Protein AF-A0A367LTI6-F1 (afdb_monomer_lite)

Sequence (79 aa):
AAAGEGRAYLAENAKREGVTVLPSGLQFEVLSTGEGAKPSREDTVRTHYHGTLIDGTVFDSSYQRGQPAEFPVGGVIAG

Radius of gyration: 14.62 Å; chains: 1; bounding box: 32×30×30 Å

Organism: Pseudomonas aeruginosa (NCBI:txid287)

pLDDT: mean 94.98, std 7.39, range [50.09, 98.25]

Secondary structure (DSSP, 8-state):
-HHHHHHHHHHHHTTSTTEEE-TTS-EEE-SS---SPPP-TT-EEEE--EEE-TTS-EEEETTTTTS-EEEEGGGSPP-

InterPro domains:
  IPR000774 Peptidyl-prolyl cis-trans isomerase, FKBP-type, N-terminal [PF01346] (3-30)
  IPR001179 FKBP-type peptidyl-prolyl cis-trans isomerase domain [PF00254] (38-79)
  IPR001179 FKBP-type peptidyl-prolyl cis-trans isomerase domain [PS50059] (42-79)
  IPR046357 Peptidyl-prolyl cis-trans isomerase domain superfamily [G3DSA:3.10.50.40] (25-79)

Structure (mmCIF, N/CA/C/O backbone):
data_AF-A0A367LTI6-F1
#
_entry.id   AF-A0A367LTI6-F1
#
loop_
_atom_site.group_PDB
_atom_site.id
_atom_site.type_symbol
_atom_site.label_atom_id
_atom_site.label_alt_id
_atom_site.label_comp_id
_atom_site.label_asym_id
_atom_site.label_entity_id
_atom_site.label_seq_id
_atom_site.pdbx_PDB_ins_code
_atom_site.Cartn_x
_atom_site.Cartn_y
_atom_site.Cartn_z
_atom_site.occupancy
_atom_site.B_iso_or_equiv
_atom_site.auth_seq_id
_atom_site.auth_comp_id
_atom_site.auth_asym_id
_atom_site.auth_atom_id
_atom_site.pdbx_PDB_model_num
ATOM 1 N N . ALA A 1 1 ? -12.679 -17.533 13.577 1.00 50.09 1 ALA A N 1
ATOM 2 C CA . ALA A 1 1 ? -13.343 -17.472 12.260 1.00 50.09 1 ALA A CA 1
ATOM 3 C C . ALA A 1 1 ? -12.987 -16.165 11.532 1.00 50.09 1 ALA A C 1
ATOM 5 O O . ALA A 1 1 ? -13.871 -15.434 11.107 1.00 50.09 1 ALA A O 1
ATOM 6 N N . ALA A 1 2 ? -11.687 -15.896 11.335 1.00 60.62 2 ALA A N 1
ATOM 7 C CA . ALA A 1 2 ? -11.186 -14.636 10.762 1.00 60.62 2 ALA A CA 1
ATOM 8 C C . ALA A 1 2 ? -11.609 -14.402 9.295 1.00 60.62 2 ALA A C 1
ATOM 10 O O . ALA A 1 2 ? -11.750 -13.269 8.847 1.00 60.62 2 ALA A O 1
ATOM 11 N N . ALA A 1 3 ? -11.886 -15.475 8.546 1.00 70.12 3 ALA A N 1
ATOM 12 C CA . ALA A 1 3 ? -12.350 -15.372 7.163 1.00 70.12 3 ALA A CA 1
ATOM 13 C C . ALA A 1 3 ? -13.770 -14.783 7.030 1.00 70.12 3 ALA A C 1
ATOM 15 O O . ALA A 1 3 ? -14.100 -14.248 5.976 1.00 70.12 3 ALA A O 1
ATOM 16 N N . GLY A 1 4 ? -14.618 -14.892 8.062 1.00 83.44 4 GLY A N 1
ATOM 17 C CA . GLY A 1 4 ? -15.979 -14.346 8.030 1.00 83.44 4 GLY A CA 1
ATOM 18 C C . GLY A 1 4 ? -15.987 -12.824 8.164 1.00 83.44 4 GLY A C 1
ATOM 19 O O . GLY A 1 4 ? -16.565 -12.131 7.330 1.00 83.44 4 GLY A O 1
ATOM 20 N N . GLU A 1 5 ? -15.273 -12.317 9.168 1.00 90.25 5 GLU A N 1
ATOM 21 C CA . GLU A 1 5 ? -15.137 -10.882 9.447 1.00 90.25 5 GLU A CA 1
ATOM 22 C C . GLU A 1 5 ? -14.448 -10.144 8.293 1.00 90.25 5 GLU A C 1
ATOM 24 O O . GLU A 1 5 ? -14.939 -9.109 7.851 1.00 90.25 5 GLU A O 1
ATOM 29 N N . GLY A 1 6 ? -13.387 -10.722 7.717 1.00 94.00 6 GLY A N 1
ATOM 30 C CA . GLY A 1 6 ? -12.715 -10.139 6.552 1.00 94.00 6 GLY A CA 1
ATOM 31 C C . GLY A 1 6 ? -13.623 -10.021 5.321 1.00 94.00 6 GLY A C 1
ATOM 32 O O . GLY A 1 6 ? -13.616 -8.997 4.644 1.00 94.00 6 GLY A O 1
ATOM 33 N N . ARG A 1 7 ? -14.465 -11.028 5.045 1.00 94.25 7 ARG A N 1
ATOM 34 C CA . ARG A 1 7 ? -15.431 -10.958 3.931 1.00 94.25 7 ARG A CA 1
ATOM 35 C C . ARG A 1 7 ? -16.502 -9.899 4.168 1.00 94.25 7 ARG A C 1
ATOM 37 O O . ARG A 1 7 ? -16.853 -9.195 3.227 1.00 94.25 7 ARG A O 1
ATOM 44 N N . ALA A 1 8 ? -17.010 -9.787 5.395 1.00 95.56 8 ALA A N 1
ATOM 45 C CA . ALA A 1 8 ? -17.988 -8.762 5.749 1.00 95.56 8 ALA A CA 1
ATOM 46 C C . ALA A 1 8 ? -17.393 -7.353 5.605 1.00 95.56 8 ALA A C 1
ATOM 48 O O . ALA A 1 8 ? -18.022 -6.488 5.001 1.00 95.56 8 ALA A O 1
ATOM 49 N N . TYR A 1 9 ? -16.155 -7.159 6.072 1.00 96.31 9 TYR A N 1
ATOM 50 C CA . TYR A 1 9 ? -15.421 -5.907 5.902 1.00 96.31 9 TYR A CA 1
ATOM 51 C C . TYR A 1 9 ? -15.277 -5.535 4.423 1.00 96.31 9 TYR A C 1
ATOM 53 O O . TYR A 1 9 ? -15.644 -4.433 4.031 1.00 96.31 9 TYR A O 1
ATOM 61 N N . LEU A 1 10 ? -14.813 -6.465 3.581 1.00 96.62 10 LEU A N 1
ATOM 62 C CA . LEU A 1 10 ? -14.666 -6.225 2.142 1.00 96.62 10 LEU A CA 1
ATOM 63 C C . LEU A 1 10 ? -16.014 -5.952 1.456 1.00 96.62 10 LEU A C 1
ATOM 65 O O . LEU A 1 10 ? -16.091 -5.089 0.586 1.00 96.62 10 LEU A O 1
ATOM 69 N N . ALA A 1 11 ? -17.080 -6.657 1.839 1.00 96.75 11 ALA A N 1
ATOM 70 C CA . ALA A 1 11 ? -18.413 -6.436 1.280 1.00 96.75 11 ALA A CA 1
ATOM 71 C C . ALA A 1 11 ? -18.965 -5.045 1.619 1.00 96.75 11 ALA A C 1
ATOM 73 O O . ALA A 1 11 ? -19.655 -4.445 0.797 1.00 96.75 11 ALA A O 1
ATOM 74 N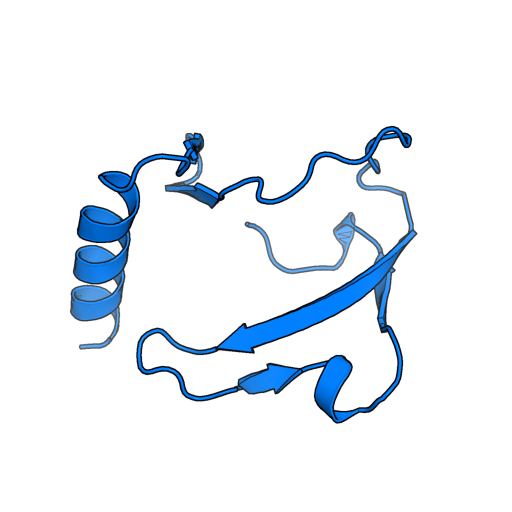 N . GLU A 1 12 ? -18.666 -4.532 2.813 1.00 97.38 12 GLU A N 1
ATOM 75 C CA . GLU A 1 12 ? -19.060 -3.182 3.208 1.00 97.38 12 GLU A CA 1
ATOM 76 C C . GLU A 1 12 ? -18.162 -2.119 2.568 1.00 97.38 12 GLU A C 1
ATOM 78 O O . GLU A 1 12 ? -18.655 -1.139 2.016 1.00 97.38 12 GLU A O 1
ATOM 83 N N . ASN A 1 13 ? -16.848 -2.346 2.549 1.00 97.62 13 ASN A N 1
ATOM 84 C CA . ASN A 1 13 ? -15.883 -1.419 1.972 1.00 97.62 13 ASN A CA 1
ATOM 85 C C . ASN A 1 13 ? -16.114 -1.195 0.469 1.00 97.62 13 ASN A C 1
ATOM 87 O O . ASN A 1 13 ? -16.005 -0.066 0.002 1.00 97.62 13 ASN A O 1
ATOM 91 N N . ALA A 1 14 ? -16.534 -2.230 -0.265 1.00 97.25 14 ALA A N 1
ATOM 92 C CA . ALA A 1 14 ? -16.866 -2.141 -1.689 1.00 97.25 14 ALA A CA 1
ATOM 93 C C . ALA A 1 14 ? -18.014 -1.168 -2.010 1.00 97.25 14 ALA A C 1
ATOM 95 O O . ALA A 1 14 ? -18.175 -0.779 -3.164 1.00 97.25 14 ALA A O 1
ATOM 96 N N . LYS A 1 15 ? -18.837 -0.800 -1.020 1.00 97.69 15 LYS A N 1
ATOM 97 C CA . LYS A 1 15 ? -19.957 0.137 -1.196 1.00 97.69 15 LYS A CA 1
ATOM 98 C C . LYS A 1 15 ? -19.548 1.593 -0.988 1.00 97.69 15 LYS A C 1
ATOM 100 O O . LYS A 1 15 ? -20.347 2.485 -1.268 1.00 97.69 15 LYS A O 1
ATOM 105 N N . ARG A 1 16 ? -18.355 1.844 -0.443 1.00 97.75 16 ARG A N 1
ATOM 106 C CA . ARG A 1 16 ? -17.877 3.198 -0.161 1.00 97.75 16 ARG A CA 1
ATOM 107 C C . ARG A 1 16 ? -17.576 3.930 -1.464 1.00 97.75 16 ARG A C 1
ATOM 109 O O . ARG A 1 16 ? -17.010 3.363 -2.397 1.00 97.75 16 ARG A O 1
ATOM 116 N N . GLU A 1 17 ? -17.918 5.211 -1.501 1.00 96.31 17 GLU A N 1
ATOM 117 C CA . GLU A 1 17 ? -17.525 6.089 -2.599 1.00 96.31 17 GLU A CA 1
ATOM 118 C C . GLU A 1 17 ? -15.991 6.158 -2.701 1.00 96.31 17 GLU A C 1
ATOM 120 O O . GLU A 1 17 ? -15.296 6.147 -1.687 1.00 96.31 17 GLU A O 1
ATOM 125 N N . GLY A 1 18 ? -15.464 6.172 -3.928 1.00 95.25 18 GLY A N 1
ATOM 126 C CA . GLY A 1 18 ? -14.022 6.184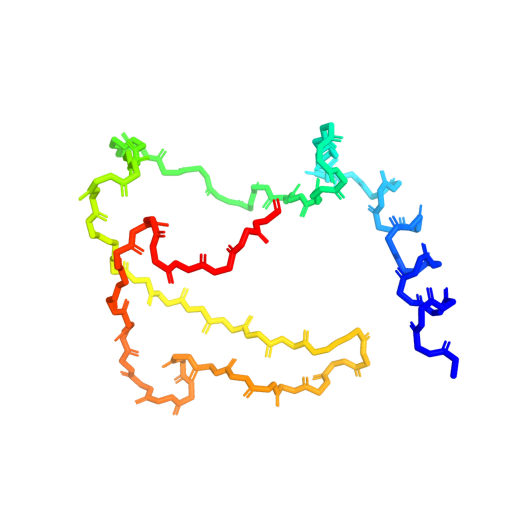 -4.200 1.00 95.25 18 GLY A CA 1
ATOM 127 C C . GLY A 1 18 ? -13.351 4.805 -4.213 1.00 95.25 18 GLY A C 1
ATOM 128 O O . GLY A 1 18 ? -12.262 4.670 -4.777 1.00 95.25 18 GLY A O 1
ATOM 129 N N . VAL A 1 19 ? -13.997 3.763 -3.676 1.00 98.00 19 VAL A N 1
ATOM 130 C CA . VAL A 1 19 ? -13.460 2.397 -3.711 1.00 98.00 19 VAL A CA 1
ATOM 131 C C . VAL A 1 19 ? -13.689 1.763 -5.082 1.00 98.00 19 VAL A C 1
ATOM 133 O O . VAL A 1 19 ? -14.806 1.684 -5.588 1.00 98.00 19 VAL A O 1
ATOM 136 N N . THR A 1 20 ? -12.610 1.258 -5.673 1.00 97.81 20 THR A N 1
ATOM 137 C CA . THR A 1 20 ? -12.619 0.447 -6.893 1.00 97.81 20 THR A CA 1
ATOM 138 C C . THR A 1 20 ? -12.323 -1.005 -6.545 1.00 97.81 20 THR A C 1
ATOM 140 O O . THR A 1 20 ? -11.345 -1.292 -5.854 1.00 97.81 20 THR A O 1
ATOM 143 N N . VAL A 1 21 ? -13.142 -1.926 -7.058 1.00 97.69 21 VAL A N 1
ATOM 144 C CA . VAL A 1 21 ? -12.962 -3.375 -6.892 1.00 97.69 21 VAL A CA 1
ATOM 145 C C . VAL A 1 21 ? -12.422 -3.975 -8.189 1.00 97.69 21 VAL A C 1
ATOM 147 O O . VAL A 1 21 ? -13.022 -3.815 -9.252 1.00 97.69 21 VAL A O 1
ATOM 150 N N . LEU A 1 22 ? -11.290 -4.670 -8.109 1.00 96.75 22 LEU A N 1
ATOM 151 C CA . LEU A 1 22 ? -10.682 -5.371 -9.239 1.00 96.75 22 LEU A CA 1
ATOM 152 C C . LEU A 1 22 ? -11.228 -6.801 -9.387 1.00 96.75 22 LEU A C 1
ATOM 154 O O . LEU A 1 22 ? -11.701 -7.383 -8.410 1.00 96.75 22 LEU A O 1
ATOM 158 N N . PRO A 1 23 ? -11.081 -7.436 -10.570 1.00 97.12 23 PRO A N 1
ATOM 159 C CA . PRO A 1 23 ? -11.445 -8.843 -10.763 1.00 97.12 23 PRO A CA 1
ATOM 160 C C . PRO A 1 23 ? -10.716 -9.827 -9.835 1.00 97.12 23 PRO A C 1
ATOM 162 O O . PRO A 1 23 ? -11.238 -10.908 -9.580 1.00 97.12 23 PRO A O 1
ATOM 165 N N . SER A 1 24 ? -9.532 -9.469 -9.317 1.00 96.00 24 SER A N 1
ATOM 166 C CA . SER A 1 24 ? -8.815 -10.273 -8.314 1.00 96.00 24 SER A CA 1
ATOM 167 C C . SER A 1 24 ? -9.503 -10.288 -6.944 1.00 96.00 24 SER A C 1
ATOM 169 O O . SER A 1 24 ? -9.181 -11.127 -6.109 1.00 96.00 24 SER A O 1
ATOM 171 N N . GLY A 1 25 ? -10.442 -9.368 -6.706 1.00 95.88 25 GLY A N 1
ATOM 172 C CA . GLY A 1 25 ? -11.031 -9.097 -5.398 1.00 95.88 25 GLY A CA 1
ATOM 173 C C . GLY A 1 25 ? -10.329 -7.976 -4.627 1.00 95.88 25 GLY A C 1
ATOM 174 O O . GLY A 1 25 ? -10.868 -7.538 -3.610 1.00 95.88 25 GLY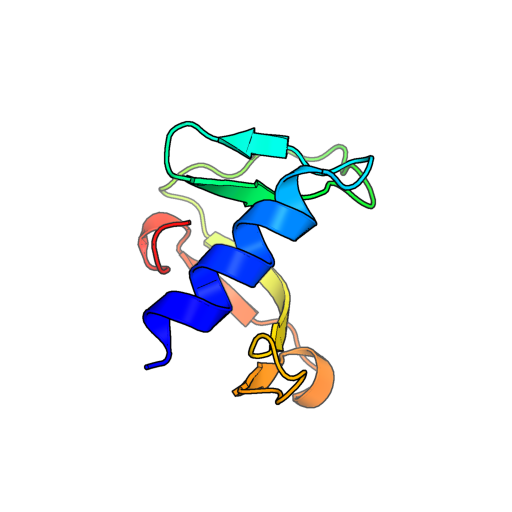 A O 1
ATOM 175 N N . LEU A 1 26 ? -9.183 -7.474 -5.113 1.00 97.06 26 LEU A N 1
ATOM 176 C CA . LEU A 1 26 ? -8.506 -6.317 -4.526 1.00 97.06 26 LEU A CA 1
ATOM 177 C C . LEU A 1 26 ? -9.425 -5.099 -4.538 1.00 97.06 26 LEU A C 1
ATOM 179 O O . LEU A 1 26 ? -10.049 -4.790 -5.555 1.00 97.06 26 LEU A O 1
ATOM 183 N N . GLN A 1 27 ? -9.445 -4.374 -3.426 1.00 98.19 27 GLN A N 1
ATOM 184 C CA . GLN A 1 27 ? -10.118 -3.089 -3.313 1.00 98.19 27 GLN A CA 1
ATOM 185 C C . GLN A 1 27 ? -9.086 -2.002 -3.054 1.00 98.19 27 GLN A C 1
ATOM 187 O O . GLN A 1 27 ? -8.238 -2.156 -2.177 1.00 98.19 27 GLN A O 1
ATOM 192 N N . PHE A 1 28 ? -9.164 -0.904 -3.798 1.00 97.62 28 PHE A N 1
ATOM 193 C CA . PHE A 1 28 ? -8.310 0.258 -3.574 1.00 97.62 28 PHE A CA 1
ATOM 194 C C . PHE A 1 28 ? -9.094 1.555 -3.744 1.00 97.62 28 PHE A C 1
ATOM 196 O O . PHE A 1 28 ? -10.105 1.607 -4.439 1.00 97.62 28 PHE A O 1
ATOM 203 N N . GLU A 1 29 ? -8.591 2.609 -3.118 1.00 97.62 29 GLU A N 1
ATOM 204 C CA . GLU A 1 29 ? -9.103 3.971 -3.217 1.00 97.62 29 GLU A CA 1
ATOM 205 C C . GLU A 1 29 ? -7.912 4.885 -3.518 1.00 97.62 29 GLU A C 1
ATOM 207 O O . GLU A 1 29 ? -6.880 4.815 -2.845 1.00 97.62 29 GLU A O 1
ATOM 212 N N . VAL A 1 30 ? -8.021 5.718 -4.553 1.00 96.94 30 VAL A N 1
ATOM 213 C CA . VAL A 1 30 ? -6.967 6.682 -4.897 1.00 96.94 30 VAL A CA 1
ATOM 214 C C . VAL A 1 30 ? -7.269 7.994 -4.191 1.00 96.94 30 VAL A C 1
ATOM 216 O O . VAL A 1 30 ? -8.102 8.769 -4.647 1.00 96.94 30 VAL A O 1
ATOM 219 N N . LEU A 1 31 ? -6.569 8.252 -3.088 1.00 96.25 31 LEU A N 1
ATOM 220 C CA . LEU A 1 31 ? -6.732 9.493 -2.320 1.00 96.25 31 LEU A CA 1
ATOM 221 C C . LEU A 1 31 ? -6.087 10.699 -3.016 1.00 96.25 31 LEU A C 1
ATOM 223 O O . LEU A 1 31 ? -6.596 11.813 -2.956 1.00 96.25 31 LEU A O 1
ATOM 227 N N . SER A 1 32 ? -4.944 10.478 -3.666 1.00 95.88 32 SER A N 1
ATOM 228 C CA . SER A 1 32 ? -4.228 11.490 -4.439 1.00 95.88 32 SER A CA 1
ATOM 229 C C . SER A 1 32 ? -3.519 10.822 -5.610 1.00 95.88 32 SER A C 1
ATOM 231 O O . SER A 1 32 ? -2.810 9.830 -5.431 1.00 95.88 32 SER A O 1
ATOM 233 N N . THR A 1 33 ? -3.739 11.341 -6.817 1.00 95.38 33 THR A N 1
ATOM 23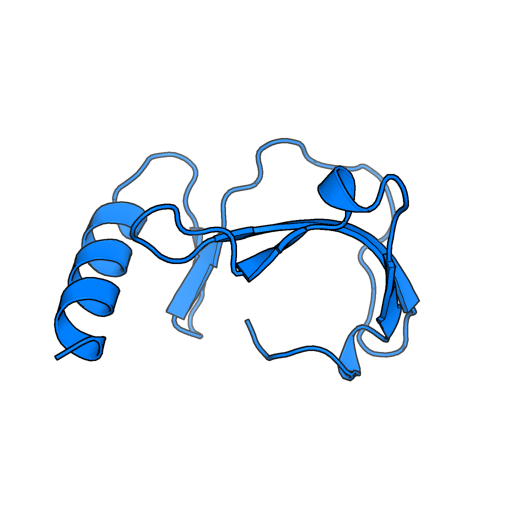4 C CA . THR A 1 33 ? -3.141 10.799 -8.042 1.00 95.38 33 THR A CA 1
ATOM 235 C C . THR A 1 33 ? -1.791 11.461 -8.287 1.00 95.38 33 THR A C 1
ATOM 237 O O . THR A 1 33 ? -1.707 12.682 -8.374 1.00 95.38 33 THR A O 1
ATOM 240 N N . GLY A 1 34 ? -0.736 10.657 -8.413 1.00 94.44 34 GLY A N 1
ATOM 241 C CA . GLY A 1 34 ? 0.572 11.136 -8.855 1.00 94.44 34 GLY A CA 1
ATOM 242 C C . GLY A 1 34 ? 0.656 11.268 -10.379 1.00 94.44 34 GLY A C 1
ATOM 243 O O . GLY A 1 34 ? -0.039 10.568 -11.110 1.00 94.44 34 GLY A O 1
ATOM 244 N N . GLU A 1 35 ? 1.557 12.127 -10.853 1.00 95.62 35 GLU A N 1
ATOM 245 C CA . GLU A 1 35 ? 1.782 12.391 -12.288 1.00 95.62 35 GLU A CA 1
ATOM 246 C C . GLU A 1 35 ? 2.967 11.598 -12.875 1.00 95.62 35 GLU A C 1
ATOM 248 O O . GLU A 1 35 ? 3.288 11.711 -14.057 1.00 95.62 35 GLU A O 1
ATOM 253 N N . GLY A 1 36 ? 3.649 10.805 -12.044 1.00 95.06 36 GLY A N 1
ATOM 254 C CA . GLY A 1 36 ? 4.813 10.017 -12.442 1.00 95.06 36 GLY A CA 1
ATOM 255 C C . GLY A 1 36 ? 4.470 8.762 -13.249 1.00 95.06 36 GLY A C 1
ATOM 256 O O . GLY A 1 36 ? 3.313 8.359 -13.383 1.00 95.06 36 GLY A O 1
ATOM 257 N N . ALA A 1 37 ? 5.513 8.104 -13.757 1.00 95.75 37 ALA A N 1
ATOM 258 C CA . ALA A 1 37 ? 5.373 6.817 -14.424 1.00 95.75 37 ALA A CA 1
ATOM 259 C C . ALA A 1 37 ? 4.802 5.755 -13.469 1.00 95.75 37 ALA A C 1
ATOM 261 O O . ALA A 1 37 ? 5.148 5.702 -12.286 1.00 95.75 37 ALA A O 1
ATOM 262 N N . LYS A 1 38 ? 3.941 4.882 -14.000 1.00 95.75 38 LYS A N 1
ATOM 263 C CA . LYS A 1 38 ? 3.459 3.709 -13.267 1.00 95.75 38 LYS A CA 1
ATOM 264 C C . LYS A 1 38 ? 4.567 2.651 -13.250 1.00 95.75 38 LYS A C 1
ATOM 266 O O . LYS A 1 38 ? 5.082 2.347 -14.326 1.00 95.75 38 LYS A O 1
ATOM 271 N N . PRO A 1 39 ? 4.916 2.087 -12.083 1.00 96.44 39 PRO A N 1
ATOM 272 C CA . PRO A 1 39 ? 5.955 1.073 -12.008 1.00 96.44 39 PRO A CA 1
ATOM 273 C C . PRO A 1 39 ? 5.509 -0.231 -12.687 1.00 96.44 39 PRO A C 1
ATOM 275 O O . PRO A 1 39 ? 4.341 -0.624 -12.622 1.00 96.44 39 PRO A O 1
ATOM 278 N N . SER A 1 40 ? 6.461 -0.892 -13.332 1.00 96.62 40 SER A N 1
ATOM 279 C CA . SER A 1 40 ? 6.371 -2.244 -13.882 1.00 96.62 40 SER A CA 1
ATOM 280 C C . SER A 1 40 ? 6.738 -3.298 -12.829 1.00 96.62 40 SER A C 1
ATOM 282 O O . SER A 1 40 ? 7.097 -2.968 -11.697 1.00 96.62 40 SER A O 1
ATOM 284 N N . ARG A 1 41 ? 6.633 -4.589 -13.170 1.00 95.19 41 ARG A N 1
ATOM 285 C CA . ARG A 1 41 ? 6.950 -5.684 -12.231 1.00 95.19 41 ARG A CA 1
ATOM 286 C C . ARG A 1 41 ? 8.447 -5.799 -11.948 1.00 95.19 41 ARG A C 1
ATOM 288 O O . ARG A 1 41 ? 8.830 -6.336 -10.911 1.00 95.19 41 ARG A O 1
ATOM 295 N N . GLU A 1 42 ? 9.259 -5.311 -12.871 1.00 96.88 42 GLU A N 1
ATOM 296 C CA . GLU A 1 42 ? 10.715 -5.350 -12.854 1.00 96.88 42 GLU A CA 1
ATOM 297 C C . GLU A 1 42 ? 11.312 -4.180 -12.055 1.00 96.88 42 GLU A C 1
ATOM 299 O O . GLU A 1 42 ? 12.486 -4.219 -11.686 1.00 96.88 42 GLU A O 1
ATOM 304 N N . ASP A 1 43 ? 10.506 -3.157 -11.761 1.00 97.94 43 ASP A N 1
ATOM 305 C CA . ASP A 1 43 ? 10.951 -1.958 -11.062 1.00 97.94 43 ASP A CA 1
ATOM 306 C C . ASP A 1 43 ? 11.113 -2.167 -9.551 1.00 97.94 43 ASP A C 1
ATOM 308 O O . ASP A 1 43 ? 10.538 -3.063 -8.924 1.00 97.94 43 ASP A O 1
ATOM 312 N N . THR A 1 44 ? 11.885 -1.263 -8.948 1.00 97.94 44 THR A N 1
ATOM 313 C CA . THR A 1 44 ? 11.960 -1.081 -7.496 1.00 97.94 44 THR A CA 1
ATOM 314 C C . THR A 1 44 ? 11.256 0.213 -7.115 1.00 97.94 44 THR A C 1
ATOM 316 O O . THR A 1 44 ? 11.504 1.265 -7.705 1.00 97.94 44 THR A O 1
ATOM 319 N N . VAL A 1 45 ? 10.381 0.144 -6.114 1.00 97.31 45 VAL A N 1
ATOM 320 C CA . VAL A 1 45 ? 9.652 1.298 -5.582 1.00 97.31 45 VAL A CA 1
ATOM 321 C C . VAL A 1 45 ? 10.154 1.653 -4.193 1.00 97.31 45 VAL A C 1
ATOM 323 O O . VAL A 1 45 ? 10.495 0.778 -3.402 1.00 97.31 45 VAL A O 1
ATOM 326 N N . ARG A 1 46 ? 10.139 2.946 -3.875 1.00 97.69 46 ARG A N 1
ATOM 327 C CA . ARG A 1 46 ? 10.405 3.471 -2.536 1.00 97.69 46 ARG A CA 1
ATOM 328 C C . ARG A 1 46 ? 9.139 4.115 -2.001 1.00 97.69 46 ARG A C 1
ATOM 330 O O . ARG A 1 46 ? 8.626 5.047 -2.617 1.00 97.69 46 ARG A O 1
ATOM 337 N N . THR A 1 47 ? 8.635 3.628 -0.873 1.00 97.12 47 THR A N 1
ATOM 338 C CA . THR A 1 47 ? 7.322 4.037 -0.360 1.00 97.12 47 THR A CA 1
ATOM 339 C C . THR A 1 47 ? 7.326 4.229 1.148 1.00 97.12 47 THR A C 1
ATOM 341 O O . THR A 1 47 ? 8.050 3.556 1.887 1.00 97.12 47 THR A O 1
ATOM 344 N N . HIS A 1 48 ? 6.465 5.135 1.601 1.00 98.25 48 HIS A N 1
ATOM 345 C CA . HIS A 1 48 ? 5.926 5.047 2.945 1.00 98.25 48 HIS A CA 1
ATOM 346 C C . HIS A 1 48 ? 4.609 4.266 2.920 1.00 98.25 48 HIS A C 1
ATOM 348 O O . HIS A 1 48 ? 3.758 4.498 2.066 1.00 98.25 48 HIS A O 1
ATOM 354 N N . TYR A 1 49 ? 4.453 3.356 3.876 1.00 97.12 49 TYR A N 1
ATOM 355 C CA . TYR A 1 49 ? 3.250 2.566 4.115 1.00 97.12 49 TYR A CA 1
ATOM 356 C C . TYR A 1 49 ? 2.930 2.447 5.613 1.00 97.12 49 TYR A C 1
ATOM 358 O O . TYR A 1 49 ? 3.800 2.606 6.489 1.00 97.12 49 TYR A O 1
ATOM 366 N N . HIS A 1 50 ? 1.664 2.138 5.884 1.00 97.94 50 HIS A N 1
ATOM 367 C CA . HIS A 1 50 ? 1.117 1.817 7.195 1.00 97.94 50 HIS A CA 1
ATOM 368 C C . HIS A 1 50 ? 0.105 0.678 7.025 1.00 97.94 50 HIS A C 1
ATOM 370 O O . HIS A 1 50 ? -0.868 0.829 6.291 1.00 97.94 50 HIS A O 1
ATOM 376 N N . GLY A 1 51 ? 0.382 -0.472 7.637 1.00 97.31 51 GLY A N 1
ATOM 377 C CA . GLY A 1 51 ? -0.422 -1.684 7.537 1.00 97.31 51 GLY A CA 1
ATOM 378 C C . GLY A 1 51 ? -1.120 -2.000 8.854 1.00 97.31 51 GLY A C 1
ATOM 379 O O . GLY A 1 51 ? -0.473 -2.167 9.893 1.00 97.31 51 GLY A O 1
ATOM 380 N N . THR A 1 52 ? -2.443 -2.120 8.792 1.00 97.81 52 THR A N 1
ATOM 381 C CA . THR A 1 52 ? -3.307 -2.474 9.920 1.00 97.81 52 THR A CA 1
ATOM 382 C C . THR A 1 52 ? -4.153 -3.696 9.594 1.00 97.81 52 THR A C 1
ATOM 384 O O . THR A 1 52 ? -4.538 -3.914 8.444 1.00 97.81 52 THR A O 1
ATOM 387 N N . LEU A 1 53 ? -4.486 -4.478 10.616 1.00 96.75 53 LEU A N 1
ATOM 388 C CA . LEU A 1 53 ? -5.591 -5.428 10.549 1.00 96.75 53 LEU A CA 1
ATOM 389 C C . LEU A 1 53 ? -6.933 -4.676 10.518 1.00 96.75 53 LEU A C 1
ATOM 391 O O . LEU A 1 53 ? -6.995 -3.472 10.777 1.00 96.75 53 LEU A O 1
ATOM 395 N N . ILE A 1 54 ? -8.023 -5.389 10.217 1.00 96.25 54 ILE A N 1
ATOM 396 C CA . ILE A 1 54 ? -9.378 -4.807 10.138 1.00 96.25 54 ILE A CA 1
ATOM 397 C C . ILE A 1 54 ? -9.874 -4.224 11.473 1.00 96.25 54 ILE A C 1
ATOM 399 O O . ILE A 1 54 ? -10.790 -3.409 11.475 1.00 96.25 54 ILE A O 1
ATOM 403 N N . ASP A 1 55 ? -9.269 -4.625 12.593 1.00 94.94 55 ASP A N 1
ATOM 404 C CA . ASP A 1 55 ? -9.554 -4.107 13.936 1.00 94.94 55 ASP A CA 1
ATOM 405 C C . ASP A 1 55 ? -8.721 -2.861 14.301 1.00 94.94 55 ASP A C 1
ATOM 407 O O . ASP A 1 55 ? -8.855 -2.325 15.399 1.00 94.94 55 ASP A O 1
ATOM 411 N N . GLY A 1 56 ? -7.864 -2.389 13.389 1.00 96.00 56 GLY A N 1
ATOM 412 C CA . GLY A 1 56 ? -6.978 -1.243 13.595 1.00 96.00 56 GLY A CA 1
ATOM 413 C C . GLY A 1 56 ? -5.617 -1.584 14.209 1.00 96.00 56 GLY A C 1
ATOM 414 O O . GLY A 1 56 ? -4.765 -0.701 14.310 1.00 96.00 56 GLY A O 1
ATOM 415 N N . THR A 1 57 ? -5.361 -2.841 14.578 1.00 97.06 57 THR A N 1
ATOM 416 C CA . THR A 1 57 ? -4.052 -3.274 15.082 1.00 97.06 57 THR A CA 1
ATOM 417 C C . THR A 1 57 ? -2.988 -3.090 14.005 1.00 97.06 57 THR A C 1
ATOM 419 O O . THR A 1 57 ? -3.048 -3.710 12.942 1.00 97.06 57 THR A O 1
ATOM 422 N N . VAL A 1 58 ? -1.987 -2.253 14.280 1.00 97.94 58 VAL A N 1
ATOM 423 C CA . VAL A 1 58 ? -0.836 -2.046 13.390 1.00 97.94 58 VAL A CA 1
ATOM 424 C C . VAL A 1 58 ? 0.044 -3.291 13.416 1.00 97.94 58 VAL A C 1
ATOM 426 O O . VAL A 1 58 ? 0.521 -3.682 14.480 1.00 97.94 58 VAL A O 1
ATOM 429 N N . PHE A 1 59 ? 0.294 -3.892 12.254 1.00 96.75 59 PHE A N 1
ATOM 430 C CA . PHE A 1 59 ? 1.253 -4.995 12.135 1.00 96.75 59 PHE A CA 1
ATOM 431 C C . PHE A 1 59 ? 2.592 -4.536 11.552 1.00 96.75 59 PHE A C 1
ATOM 433 O O . PHE A 1 59 ? 3.618 -5.150 11.833 1.00 96.75 59 PHE A O 1
ATOM 440 N N . ASP A 1 60 ? 2.599 -3.463 10.755 1.00 96.62 60 ASP A N 1
ATOM 441 C CA . ASP A 1 60 ? 3.822 -2.915 10.177 1.00 96.62 60 ASP A CA 1
ATOM 442 C C . ASP A 1 60 ? 3.648 -1.443 9.758 1.00 96.62 60 ASP A C 1
ATOM 444 O O . ASP A 1 60 ? 2.609 -1.044 9.233 1.00 96.62 60 ASP A O 1
ATOM 448 N N . SER A 1 61 ? 4.666 -0.603 9.964 1.00 98.06 61 SER A N 1
ATOM 449 C CA . SER A 1 61 ? 4.638 0.791 9.520 1.00 98.06 61 SER A CA 1
ATOM 450 C C . SER A 1 61 ? 6.022 1.392 9.290 1.00 98.06 61 SER A C 1
ATOM 452 O O . SER A 1 61 ? 6.835 1.528 10.203 1.00 98.06 61 SER A O 1
ATOM 454 N N . SER A 1 62 ? 6.246 1.884 8.070 1.00 98.12 62 SER A N 1
ATOM 455 C CA . SER A 1 62 ? 7.433 2.687 7.738 1.00 98.12 62 SER A CA 1
ATOM 456 C C . SER A 1 62 ? 7.457 4.051 8.445 1.00 98.12 62 SER A C 1
ATOM 458 O O . SER A 1 62 ? 8.527 4.546 8.788 1.00 98.12 62 SER A O 1
ATOM 460 N N . TYR A 1 63 ? 6.288 4.645 8.713 1.00 97.69 63 TYR A N 1
ATOM 461 C CA . TYR A 1 63 ? 6.183 5.919 9.425 1.00 97.69 63 TYR A CA 1
ATOM 462 C C . TYR 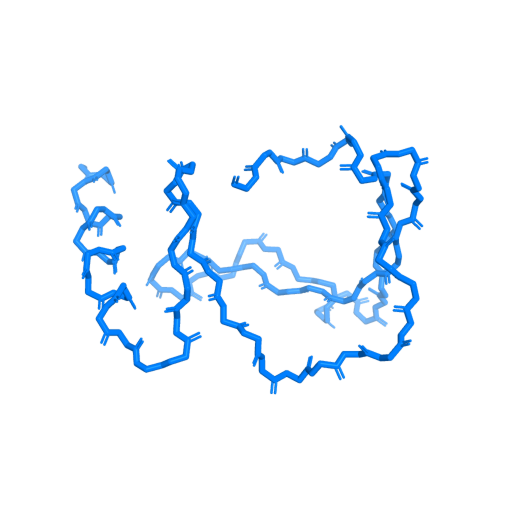A 1 63 ? 6.663 5.792 10.871 1.00 97.69 63 TYR A C 1
ATOM 464 O O . TYR A 1 63 ? 7.411 6.645 11.335 1.00 97.69 63 TYR A O 1
ATOM 472 N N . GLN A 1 64 ? 6.314 4.696 11.558 1.00 97.31 64 GLN A N 1
ATOM 473 C CA . GLN A 1 64 ? 6.814 4.421 12.912 1.00 97.31 64 GLN A CA 1
ATOM 474 C C . GLN A 1 64 ? 8.331 4.194 12.940 1.00 97.31 64 GLN A C 1
ATOM 476 O O . GLN A 1 64 ? 8.982 4.523 13.927 1.00 97.31 64 GLN A O 1
ATOM 481 N N . ARG A 1 65 ? 8.908 3.678 11.847 1.00 97.38 65 ARG A N 1
ATOM 482 C CA . ARG A 1 65 ? 10.364 3.563 11.681 1.00 97.38 65 ARG A CA 1
ATOM 483 C C . ARG A 1 65 ? 11.051 4.875 11.288 1.00 97.38 65 ARG A C 1
ATOM 485 O O . ARG A 1 65 ? 12.275 4.927 11.311 1.00 97.38 65 ARG A O 1
ATOM 492 N N . GLY A 1 66 ? 10.301 5.905 10.899 1.00 97.94 66 GLY A N 1
ATOM 493 C CA . GLY A 1 66 ? 10.838 7.209 10.502 1.00 97.94 66 GLY A CA 1
ATOM 494 C C . GLY A 1 66 ? 11.549 7.244 9.144 1.00 97.94 66 GLY A C 1
ATOM 495 O O . GLY A 1 66 ? 12.180 8.247 8.827 1.00 97.94 66 GLY A O 1
ATOM 496 N N . GLN A 1 67 ? 11.459 6.185 8.333 1.00 97.81 67 GLN A N 1
ATOM 497 C CA . GLN A 1 67 ? 12.118 6.116 7.024 1.00 97.81 67 GLN A CA 1
ATOM 498 C C . GLN A 1 67 ? 11.323 5.259 6.028 1.00 97.81 67 GLN A C 1
ATOM 500 O O . GLN A 1 67 ? 10.654 4.305 6.446 1.00 97.81 67 GLN A O 1
ATOM 505 N N . PRO A 1 68 ? 11.362 5.586 4.722 1.00 98.00 68 PRO A N 1
ATOM 506 C CA . PRO A 1 68 ? 10.683 4.801 3.700 1.00 98.00 68 PRO A CA 1
ATOM 507 C C . PRO A 1 68 ? 11.325 3.418 3.557 1.00 98.00 68 PRO A C 1
ATOM 509 O O . PRO A 1 68 ? 12.456 3.186 3.983 1.00 98.00 68 PRO A O 1
ATOM 512 N N . ALA A 1 69 ? 10.593 2.504 2.931 1.00 97.56 69 ALA A N 1
ATOM 513 C CA . ALA A 1 69 ? 11.097 1.188 2.568 1.00 97.56 69 ALA A CA 1
ATOM 514 C C . ALA A 1 69 ? 11.176 1.044 1.045 1.00 97.56 69 ALA A C 1
ATOM 516 O O . ALA A 1 69 ? 10.383 1.649 0.315 1.00 97.56 69 ALA A O 1
ATOM 517 N N . GLU A 1 70 ? 12.134 0.243 0.587 1.00 97.75 70 GLU A N 1
ATOM 518 C CA . GLU A 1 70 ? 12.345 -0.068 -0.825 1.00 97.75 70 GLU A CA 1
ATOM 519 C C . GLU A 1 70 ? 11.998 -1.526 -1.103 1.00 97.75 70 GLU A C 1
ATOM 521 O O . GLU A 1 70 ? 12.385 -2.419 -0.347 1.00 97.75 70 GLU A O 1
ATOM 526 N N . PHE A 1 71 ? 11.258 -1.761 -2.186 1.00 96.94 71 PHE A 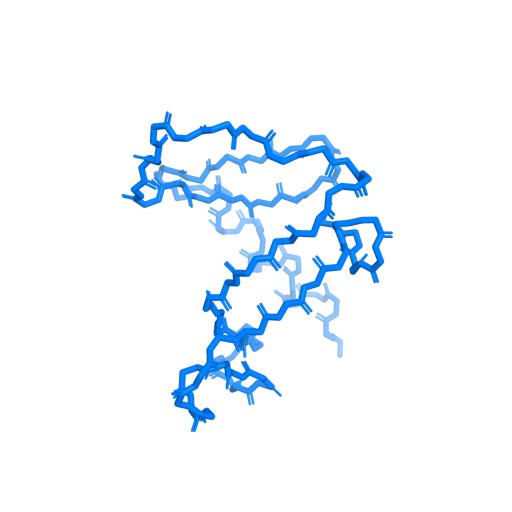N 1
ATOM 527 C CA . PHE A 1 71 ? 10.771 -3.086 -2.549 1.00 96.94 71 PHE A CA 1
ATOM 528 C C . PHE A 1 71 ? 10.841 -3.313 -4.061 1.00 96.94 71 PHE A C 1
ATOM 530 O O . PHE A 1 71 ? 10.435 -2.427 -4.819 1.00 96.94 71 PHE A O 1
ATOM 537 N N . PRO A 1 72 ? 11.265 -4.503 -4.522 1.00 97.50 72 PRO A N 1
ATOM 538 C CA . PRO A 1 72 ? 11.012 -4.926 -5.893 1.00 97.50 72 PRO A CA 1
ATOM 539 C C . PRO A 1 72 ? 9.513 -5.202 -6.068 1.00 97.50 72 PRO A C 1
ATOM 541 O O . PRO A 1 72 ? 8.927 -5.958 -5.290 1.00 97.50 72 PRO A O 1
ATOM 544 N N . VAL A 1 73 ? 8.884 -4.629 -7.097 1.00 96.12 73 VAL A N 1
ATOM 545 C CA . VAL A 1 73 ? 7.427 -4.743 -7.312 1.00 96.12 73 VAL A CA 1
ATOM 546 C C . VAL A 1 73 ? 6.992 -6.201 -7.480 1.00 96.12 73 VAL A C 1
ATOM 548 O O . VAL A 1 73 ? 5.957 -6.606 -6.959 1.00 96.12 73 VAL A O 1
ATOM 551 N N . GLY A 1 74 ? 7.793 -7.026 -8.155 1.00 95.88 74 GLY A N 1
ATOM 552 C CA . GLY A 1 74 ? 7.520 -8.457 -8.299 1.00 95.88 74 GLY A CA 1
ATOM 553 C C . GLY A 1 74 ? 7.749 -9.308 -7.041 1.00 95.88 74 GLY A C 1
ATOM 554 O O . GLY A 1 74 ? 7.378 -10.478 -7.050 1.00 95.88 74 GLY A O 1
ATOM 555 N N . GLY A 1 75 ? 8.366 -8.765 -5.985 1.00 94.50 75 GLY A N 1
ATOM 556 C CA . GLY A 1 75 ? 8.744 -9.512 -4.776 1.00 94.50 75 GLY A CA 1
ATOM 557 C C . GLY A 1 75 ? 7.816 -9.321 -3.576 1.00 94.50 75 GLY A C 1
ATOM 558 O O . GLY A 1 75 ? 8.058 -9.917 -2.528 1.00 94.50 75 GLY A O 1
ATOM 559 N N . VAL A 1 76 ? 6.778 -8.492 -3.704 1.00 95.12 76 VAL A N 1
ATOM 560 C CA . VAL A 1 76 ? 5.780 -8.277 -2.647 1.00 95.12 76 VAL A CA 1
ATOM 561 C C . VAL A 1 76 ? 4.577 -9.208 -2.808 1.00 95.12 76 VAL A C 1
ATOM 563 O O . VAL A 1 76 ? 4.408 -9.874 -3.830 1.00 95.12 76 VAL A O 1
ATOM 566 N N . ILE A 1 77 ? 3.735 -9.270 -1.774 1.00 94.25 77 ILE A N 1
ATOM 567 C CA . ILE A 1 77 ? 2.488 -10.038 -1.810 1.00 94.25 77 ILE A CA 1
ATOM 568 C C . ILE A 1 77 ? 1.583 -9.568 -2.955 1.00 94.25 77 ILE A C 1
ATOM 570 O O . ILE A 1 77 ? 1.532 -8.381 -3.279 1.00 94.25 77 ILE A O 1
ATOM 574 N N . ALA A 1 78 ? 0.853 -10.507 -3.555 1.00 94.25 78 ALA A N 1
ATOM 575 C CA . ALA A 1 78 ? -0.165 -10.164 -4.536 1.00 94.25 78 ALA A CA 1
ATOM 576 C C . ALA A 1 78 ? -1.304 -9.386 -3.862 1.00 94.25 78 ALA A C 1
ATOM 578 O O . ALA A 1 78 ? -1.762 -9.773 -2.784 1.00 94.25 78 ALA A O 1
ATOM 579 N N . GLY A 1 79 ? -1.725 -8.305 -4.520 1.00 89.00 79 GLY A N 1
ATOM 580 C CA . GLY A 1 79 ? -2.917 -7.535 -4.176 1.00 89.00 79 GLY A CA 1
ATOM 581 C C . GLY A 1 79 ? -4.180 -8.153 -4.749 1.00 89.00 79 GLY A C 1
ATOM 582 O O . GLY A 1 79 ? -4.170 -8.561 -5.935 1.00 89.00 79 GLY A O 1
#

Foldseek 3Di:
DLVVVVVVVLVVQCPDPQWDADPVRDIDGPPDDDPDDDDDQQDKDWDWDWDADPVRHTPDGPVVVVGIDIDRNNPDDDD